Protein AF-A0A7H0F4K5-F1 (afdb_monomer_lite)

Radius of gyration: 26.67 Å; chains: 1; bounding box: 50×91×54 Å

Foldseek 3Di:
DPPLVVVLVVLLVLLLVVCVVVVVVQVVQCVVAWDQFPQRAIDHDLVVSVVRSCVVDVVVVVVVVVVCVVPVDSVVVCVSSVNRDHSVVVVVVVVVVVVVPDPPPDDDDDDDDDDDPDDPPPPPPDDPDDPDPPPPPDPPPPDPPPPDDDDDDDDDDDDDDDPPPPVVVVVVDDDD

Organism: NCBI:txid2666332

Secondary structure (DSSP, 8-state):
-HHHHHHHHHHHHHHHHHHHHTHHHHHHHHHHSEEE-TTSSEEE-HHHHHHHHHHH-HHHHHHHHHHHHH---HHHHHHHTT--S-HHHHHHHHHHHHHTT--------------------------------S-------SSSSTTS---------PPPP----TTTGGGS----

InterPro domains:
  IPR020346 Uncharacterised protein family 15.3kDa [PF17265] (1-97)

Sequence (176 aa):
MAFFDSFTDAIKQKWLHFFEVNREWIVVQMAAQSMSTPDGGKRPSSYLILGVVNALEPKLAQLMFPFAKLNPDPDILIEVLGLNFDPDLAIAGQARNLDDGKVYSDAPNISGENPSLVNRSLGLNLPDDDFDDFNQSHETGELVSDVWGGDSSGNGEELPPRVFDGSEMARLFPEN

pLDDT: mean 71.05, std 22.88, range [34.44, 97.25]

Structure (mmCIF, N/CA/C/O backbone):
data_AF-A0A7H0F4K5-F1
#
_entry.id   AF-A0A7H0F4K5-F1
#
loop_
_atom_site.group_PDB
_atom_site.id
_atom_site.type_symbol
_atom_site.label_atom_id
_atom_site.label_alt_id
_atom_site.label_comp_id
_atom_site.label_asym_id
_atom_site.label_entity_id
_atom_site.label_seq_id
_atom_site.pdbx_PDB_ins_code
_atom_site.Cartn_x
_atom_site.Cartn_y
_atom_site.Cartn_z
_atom_site.occupancy
_atom_site.B_iso_or_equiv
_atom_site.auth_seq_id
_atom_site.auth_comp_id
_atom_site.auth_asym_id
_atom_site.auth_atom_id
_atom_site.pdbx_PDB_model_num
ATOM 1 N N . MET A 1 1 ? -8.023 6.197 19.300 1.00 59.28 1 MET A N 1
ATOM 2 C CA . MET A 1 1 ? -8.914 7.258 18.787 1.00 59.28 1 MET A CA 1
ATOM 3 C C . MET A 1 1 ? -9.748 6.578 17.715 1.00 59.28 1 MET A C 1
ATOM 5 O O . MET A 1 1 ? -9.324 6.527 16.574 1.00 59.28 1 MET A O 1
ATOM 9 N N . ALA A 1 2 ? -10.890 5.987 18.077 1.00 77.25 2 ALA A N 1
ATOM 10 C CA . ALA A 1 2 ? -11.453 4.845 17.339 1.00 77.25 2 ALA A CA 1
ATOM 11 C C . ALA A 1 2 ? -11.801 5.082 15.852 1.00 77.25 2 ALA A C 1
ATOM 13 O O . ALA A 1 2 ? -11.866 4.128 15.082 1.00 77.25 2 ALA A O 1
ATOM 14 N N . PHE A 1 3 ? -12.026 6.331 15.429 1.00 85.94 3 PHE A N 1
ATOM 15 C CA . PHE A 1 3 ? -12.359 6.631 14.035 1.00 85.94 3 PHE A CA 1
ATOM 16 C C . PHE A 1 3 ? -11.180 6.413 13.081 1.00 85.94 3 PHE A C 1
ATOM 18 O O . PHE A 1 3 ? -11.348 5.747 12.069 1.00 85.94 3 PHE A O 1
ATOM 25 N N . PHE A 1 4 ? -9.998 6.956 13.395 1.00 86.69 4 PHE A N 1
ATOM 26 C CA . PHE A 1 4 ? -8.844 6.822 12.503 1.00 86.69 4 PHE A CA 1
ATOM 27 C C . PHE A 1 4 ? -8.364 5.371 12.453 1.00 86.69 4 PHE A C 1
ATOM 29 O O . PHE A 1 4 ? -8.145 4.855 11.368 1.00 86.69 4 PHE A O 1
ATOM 36 N N . ASP A 1 5 ? -8.329 4.707 13.612 1.00 88.69 5 ASP A N 1
ATOM 37 C CA . ASP A 1 5 ? -7.937 3.300 13.740 1.00 88.69 5 ASP A CA 1
ATOM 38 C C . ASP A 1 5 ? -8.857 2.383 12.898 1.00 88.69 5 ASP A C 1
ATOM 40 O O . ASP A 1 5 ? -8.392 1.591 12.087 1.00 88.69 5 ASP A O 1
ATOM 44 N N . SER A 1 6 ? -10.184 2.550 12.999 1.00 90.81 6 SER A N 1
ATOM 45 C CA . SER A 1 6 ? -11.130 1.772 12.177 1.00 90.81 6 SER A CA 1
ATOM 46 C C . SER A 1 6 ? -11.081 2.125 10.686 1.00 90.81 6 SER A C 1
ATOM 48 O O . SER A 1 6 ? -11.357 1.277 9.835 1.00 90.81 6 SER A O 1
ATOM 50 N N . PHE A 1 7 ? -10.735 3.369 10.354 1.00 91.88 7 PHE A N 1
ATOM 51 C CA . PHE A 1 7 ? -10.596 3.826 8.977 1.00 91.88 7 PHE A CA 1
ATOM 52 C C . PHE A 1 7 ? -9.350 3.244 8.300 1.00 91.88 7 PHE A C 1
ATOM 54 O O . PHE A 1 7 ? -9.452 2.725 7.186 1.00 91.88 7 PHE A O 1
ATOM 61 N N . THR A 1 8 ? -8.193 3.283 8.963 1.00 92.38 8 THR A N 1
ATOM 62 C CA . THR A 1 8 ? -6.956 2.679 8.449 1.00 92.38 8 THR A CA 1
ATOM 63 C C . THR A 1 8 ? -7.079 1.162 8.363 1.00 92.38 8 THR A C 1
ATOM 65 O O . THR A 1 8 ? -6.672 0.587 7.353 1.00 92.38 8 THR A O 1
ATOM 68 N N . ASP A 1 9 ? -7.741 0.517 9.328 1.00 93.69 9 ASP A N 1
ATOM 69 C CA . ASP A 1 9 ? -8.063 -0.911 9.251 1.00 93.69 9 ASP A CA 1
ATOM 70 C C . ASP A 1 9 ? -8.933 -1.236 8.028 1.00 93.69 9 ASP A C 1
ATOM 72 O O . ASP A 1 9 ? -8.641 -2.178 7.287 1.00 93.69 9 ASP A O 1
ATOM 76 N N . ALA A 1 10 ? -9.971 -0.439 7.755 1.00 94.31 10 ALA A N 1
ATOM 77 C CA . ALA A 1 10 ? -10.817 -0.633 6.579 1.00 94.31 10 ALA A CA 1
ATOM 78 C C . ALA A 1 10 ? -10.034 -0.469 5.264 1.00 94.31 10 ALA A C 1
ATOM 80 O O . ALA A 1 10 ? -10.204 -1.274 4.344 1.00 94.31 10 ALA A O 1
ATOM 81 N N . ILE A 1 11 ? -9.151 0.532 5.174 1.00 95.06 11 ILE A N 1
ATOM 82 C CA . ILE A 1 11 ? -8.270 0.722 4.012 1.00 95.06 11 ILE A CA 1
ATOM 83 C C . ILE A 1 11 ? -7.332 -0.472 3.851 1.00 95.06 11 ILE A C 1
ATOM 85 O O . ILE A 1 11 ? -7.198 -0.993 2.745 1.00 95.06 11 ILE A O 1
ATOM 89 N N . LYS A 1 12 ? -6.718 -0.936 4.942 1.00 95.00 12 LYS A N 1
ATOM 90 C CA . LYS A 1 12 ? -5.829 -2.099 4.939 1.00 95.00 12 LYS A CA 1
ATOM 91 C C . LYS A 1 12 ? -6.533 -3.335 4.392 1.00 95.00 12 LYS A C 1
ATOM 93 O O . LYS A 1 12 ? -5.988 -3.992 3.511 1.00 95.00 12 LYS A O 1
ATOM 98 N N . GLN A 1 13 ? -7.750 -3.624 4.849 1.00 94.94 13 GLN A N 1
ATOM 99 C CA . GLN A 1 13 ? -8.522 -4.762 4.338 1.00 94.94 13 GLN A CA 1
ATOM 100 C C . GLN A 1 13 ? -8.843 -4.623 2.845 1.00 94.94 13 GLN A C 1
ATOM 102 O O . GLN A 1 13 ? -8.683 -5.580 2.089 1.00 94.94 13 GLN A O 1
ATOM 107 N N . LYS A 1 14 ? -9.243 -3.429 2.392 1.00 96.12 14 LYS A N 1
ATOM 108 C CA . LYS A 1 14 ? -9.503 -3.165 0.968 1.00 96.12 14 LYS A CA 1
ATOM 109 C C . LYS A 1 14 ? -8.252 -3.331 0.108 1.00 96.12 14 LYS A C 1
ATOM 111 O O . LYS A 1 14 ? -8.332 -3.927 -0.962 1.00 96.12 14 LYS A O 1
ATOM 116 N N . TRP A 1 15 ? -7.112 -2.825 0.576 1.00 96.31 15 TRP A N 1
ATOM 117 C CA . TRP A 1 15 ? -5.824 -2.983 -0.094 1.00 96.31 15 TRP A CA 1
ATOM 118 C C . TRP A 1 15 ? -5.427 -4.456 -0.214 1.00 96.31 15 TRP A C 1
ATOM 120 O O . TRP A 1 15 ? -5.085 -4.897 -1.307 1.00 96.31 15 TRP A O 1
ATOM 130 N N . LEU A 1 16 ? -5.531 -5.226 0.873 1.00 95.94 16 LEU A N 1
ATOM 131 C CA . LEU A 1 16 ? -5.221 -6.659 0.873 1.00 95.94 16 LEU A CA 1
ATOM 132 C C . LEU A 1 16 ? -6.105 -7.433 -0.104 1.00 95.94 16 LEU A C 1
ATOM 134 O O . LEU A 1 16 ? -5.595 -8.213 -0.901 1.00 95.94 16 LEU A O 1
ATOM 138 N N . HIS A 1 17 ? -7.411 -7.164 -0.093 1.00 95.88 17 HIS A N 1
ATOM 139 C CA . HIS A 1 17 ? -8.339 -7.796 -1.024 1.00 95.88 17 HIS A CA 1
ATOM 140 C C . HIS A 1 17 ? -8.022 -7.441 -2.483 1.00 95.88 17 HIS A C 1
ATOM 142 O O . HIS A 1 17 ? -7.992 -8.315 -3.347 1.00 95.88 17 HIS A O 1
ATOM 148 N N . PHE A 1 18 ? -7.746 -6.164 -2.767 1.00 96.81 18 PHE A N 1
ATOM 149 C CA . PHE A 1 18 ? -7.336 -5.744 -4.104 1.00 96.81 18 PHE A CA 1
ATOM 150 C C . PHE A 1 18 ? -6.054 -6.455 -4.534 1.00 96.81 18 PHE A C 1
ATOM 152 O O . PHE A 1 18 ? -6.007 -6.973 -5.647 1.00 96.81 18 PHE A O 1
ATOM 159 N N . PHE A 1 19 ? -5.047 -6.502 -3.659 1.00 96.25 19 PHE A N 1
ATOM 160 C CA . PHE A 1 19 ? -3.774 -7.157 -3.932 1.00 96.25 19 PHE A CA 1
ATOM 161 C C . PHE A 1 19 ? -3.956 -8.649 -4.214 1.00 96.25 19 PHE A C 1
ATOM 163 O O . PHE A 1 19 ? -3.385 -9.145 -5.175 1.00 96.25 19 PHE A O 1
ATOM 170 N N . GLU A 1 20 ? -4.783 -9.350 -3.437 1.00 95.81 20 GLU A N 1
ATOM 171 C CA . GLU A 1 20 ? -5.083 -10.770 -3.641 1.00 95.81 20 GLU A CA 1
ATOM 172 C C . GLU A 1 20 ? -5.688 -11.031 -5.029 1.00 95.81 20 GLU A C 1
ATOM 174 O O . GLU A 1 20 ? -5.213 -11.896 -5.764 1.00 95.81 20 GLU A O 1
ATOM 179 N N . VAL A 1 21 ? -6.689 -10.238 -5.426 1.00 97.25 21 VAL A N 1
ATOM 180 C CA . VAL A 1 21 ? -7.363 -10.372 -6.732 1.00 97.25 21 VAL A CA 1
ATOM 181 C C . VAL A 1 21 ? -6.432 -10.024 -7.899 1.00 97.25 21 VAL A C 1
ATOM 183 O O . VAL A 1 21 ? -6.554 -10.582 -8.987 1.00 97.25 21 VAL A O 1
ATOM 186 N N . ASN A 1 22 ? -5.493 -9.106 -7.680 1.00 96.81 22 ASN A N 1
ATOM 187 C CA . ASN A 1 22 ? -4.627 -8.523 -8.706 1.00 96.81 22 ASN A CA 1
ATOM 188 C C . ASN A 1 22 ? -3.170 -8.992 -8.609 1.00 96.81 22 ASN A C 1
ATOM 190 O O . ASN A 1 22 ? -2.275 -8.403 -9.221 1.00 96.81 22 ASN A O 1
ATOM 194 N N . ARG A 1 23 ? -2.926 -10.052 -7.836 1.00 94.88 23 ARG A N 1
ATOM 195 C CA . ARG A 1 23 ? -1.587 -10.450 -7.403 1.00 94.88 23 ARG A CA 1
ATOM 196 C C . ARG A 1 23 ? -0.627 -10.664 -8.566 1.00 94.88 23 ARG A C 1
ATOM 198 O O . ARG A 1 23 ? 0.512 -10.212 -8.508 1.00 94.88 23 ARG A O 1
ATOM 205 N N . GLU A 1 24 ? -1.097 -11.318 -9.624 1.00 94.50 24 GLU A N 1
ATOM 206 C CA . GLU A 1 24 ? -0.282 -11.719 -10.775 1.00 94.50 24 GLU A CA 1
ATOM 207 C C . GLU A 1 24 ? 0.468 -10.540 -11.410 1.00 94.50 24 GLU A C 1
ATOM 209 O O . GLU A 1 24 ? 1.684 -10.604 -11.588 1.00 94.50 24 GLU A O 1
ATOM 214 N N . TRP A 1 25 ? -0.216 -9.428 -11.698 1.00 95.19 25 TRP A N 1
ATOM 215 C CA . TRP A 1 25 ? 0.437 -8.280 -12.336 1.00 95.19 25 TRP A CA 1
ATOM 216 C C . TRP A 1 25 ? 1.189 -7.401 -11.333 1.00 95.19 25 TRP A C 1
ATOM 218 O O . TRP A 1 25 ? 2.236 -6.847 -11.673 1.00 95.19 25 TRP A O 1
ATOM 228 N N . ILE A 1 26 ? 0.714 -7.304 -10.085 1.00 95.31 26 ILE A N 1
ATOM 229 C CA . ILE A 1 26 ? 1.405 -6.520 -9.053 1.00 95.31 26 ILE A CA 1
ATOM 230 C C . ILE A 1 26 ? 2.765 -7.149 -8.740 1.00 95.31 26 ILE A C 1
ATOM 232 O O . ILE A 1 26 ? 3.754 -6.431 -8.612 1.00 95.31 26 ILE A O 1
ATOM 236 N N . VAL A 1 27 ? 2.857 -8.480 -8.682 1.00 93.69 27 VAL A N 1
ATOM 237 C CA . VAL A 1 27 ? 4.130 -9.191 -8.481 1.00 93.69 27 VAL A CA 1
ATOM 238 C C . VAL A 1 27 ? 5.109 -8.915 -9.625 1.00 93.69 27 VAL A C 1
ATOM 240 O O . VAL A 1 27 ? 6.295 -8.689 -9.375 1.00 93.69 27 VAL A O 1
ATOM 243 N N . VAL A 1 28 ? 4.630 -8.868 -10.872 1.00 94.00 28 VAL A N 1
ATOM 244 C CA . VAL A 1 28 ? 5.461 -8.493 -12.030 1.00 94.00 28 VAL A CA 1
ATOM 245 C C . VAL A 1 28 ? 5.979 -7.062 -11.885 1.00 94.00 28 VAL A C 1
ATOM 247 O O . VAL A 1 28 ? 7.171 -6.816 -12.076 1.00 94.00 28 VAL A O 1
ATOM 250 N N . GLN A 1 29 ? 5.129 -6.121 -11.473 1.00 92.06 29 GLN A N 1
ATOM 251 C CA . GLN A 1 29 ? 5.558 -4.748 -11.207 1.00 92.06 29 GLN A CA 1
ATOM 252 C C . GLN A 1 29 ? 6.561 -4.670 -10.046 1.00 92.06 29 GLN A C 1
ATOM 254 O O . GLN A 1 29 ? 7.549 -3.941 -10.135 1.00 92.06 29 GLN A O 1
ATOM 259 N N . MET A 1 30 ? 6.359 -5.449 -8.981 1.00 91.81 30 MET A N 1
ATOM 260 C CA . MET A 1 30 ? 7.274 -5.527 -7.838 1.00 91.81 30 MET A CA 1
ATOM 261 C C . MET A 1 30 ? 8.649 -6.074 -8.226 1.00 91.81 30 MET A C 1
ATOM 263 O O . MET A 1 30 ? 9.646 -5.674 -7.630 1.00 91.81 30 MET A O 1
ATOM 267 N N . ALA A 1 31 ? 8.734 -6.949 -9.231 1.00 90.69 31 ALA A N 1
ATOM 268 C CA . ALA A 1 31 ? 10.020 -7.412 -9.746 1.00 90.69 31 ALA A CA 1
ATOM 269 C C . ALA A 1 31 ? 10.852 -6.265 -10.350 1.00 90.69 31 ALA A C 1
ATOM 271 O O . ALA A 1 31 ? 12.080 -6.299 -10.269 1.00 90.69 31 ALA A O 1
ATOM 272 N N . ALA A 1 32 ? 10.198 -5.242 -10.909 1.00 89.25 32 ALA A N 1
ATOM 273 C CA . ALA A 1 32 ? 10.856 -4.033 -11.399 1.00 89.25 32 ALA A CA 1
ATOM 274 C C . ALA A 1 32 ? 11.084 -2.999 -10.283 1.00 89.25 32 ALA A C 1
ATOM 276 O O . ALA A 1 32 ? 12.160 -2.411 -10.189 1.00 89.25 32 ALA A O 1
ATOM 277 N N . GLN A 1 33 ? 10.071 -2.762 -9.446 1.00 87.88 33 GLN A N 1
ATOM 278 C CA . GLN A 1 33 ? 10.078 -1.736 -8.405 1.00 87.88 33 GLN A CA 1
ATOM 279 C C . GLN A 1 33 ? 9.409 -2.255 -7.128 1.00 87.88 33 GLN A C 1
ATOM 281 O O . GLN A 1 33 ? 8.191 -2.175 -6.957 1.00 87.88 33 GLN A O 1
ATOM 286 N N . SER A 1 34 ? 10.228 -2.751 -6.202 1.00 91.38 34 SER A N 1
ATOM 287 C CA . SER A 1 34 ? 9.802 -3.118 -4.848 1.00 91.38 34 SER A CA 1
ATOM 288 C C . SER A 1 34 ? 10.516 -2.280 -3.800 1.00 91.38 34 SER A C 1
ATOM 290 O O . SER A 1 34 ? 11.702 -1.985 -3.956 1.00 91.38 34 SER A O 1
ATOM 292 N N . MET A 1 35 ? 9.831 -1.990 -2.699 1.00 91.00 35 MET A N 1
ATOM 293 C CA . MET A 1 35 ? 10.417 -1.346 -1.524 1.00 91.00 35 MET A CA 1
ATOM 294 C C . MET A 1 35 ? 10.462 -2.331 -0.357 1.00 91.00 35 MET A C 1
ATOM 296 O O . MET A 1 35 ? 9.543 -3.133 -0.173 1.00 91.00 35 MET A O 1
ATOM 300 N N . SER A 1 36 ? 11.546 -2.288 0.416 1.00 91.81 36 SER A N 1
ATOM 301 C CA . SER A 1 36 ? 11.689 -3.108 1.620 1.00 91.81 36 SER A CA 1
ATOM 302 C C . SER A 1 36 ? 10.768 -2.597 2.721 1.00 91.81 36 SER A C 1
ATOM 304 O O . SER A 1 36 ? 10.655 -1.390 2.929 1.00 91.81 36 SER A O 1
ATOM 306 N N . THR A 1 37 ? 10.138 -3.522 3.435 1.00 91.81 37 THR A N 1
ATOM 307 C CA . THR A 1 37 ? 9.250 -3.212 4.563 1.00 91.81 37 THR A CA 1
ATOM 308 C C . THR A 1 37 ? 9.948 -3.480 5.900 1.00 91.81 37 THR A C 1
ATOM 310 O O . THR A 1 37 ? 10.862 -4.310 5.953 1.00 91.81 37 THR A O 1
ATOM 313 N N . PRO A 1 38 ? 9.524 -2.821 6.995 1.00 89.31 38 PRO A N 1
ATOM 314 C CA . PRO A 1 38 ? 10.011 -3.106 8.347 1.00 89.31 38 PRO A CA 1
ATOM 315 C C . PRO A 1 38 ? 9.804 -4.564 8.776 1.00 89.31 38 PRO A C 1
ATOM 317 O O . PRO A 1 38 ? 10.599 -5.092 9.549 1.00 89.31 38 PRO A O 1
ATOM 320 N N . ASP A 1 39 ? 8.789 -5.229 8.222 1.00 85.88 39 ASP A N 1
ATOM 321 C CA . ASP A 1 39 ? 8.448 -6.628 8.506 1.00 85.88 39 ASP A CA 1
ATOM 322 C C . ASP A 1 39 ? 9.408 -7.637 7.839 1.00 85.88 39 ASP A C 1
ATOM 324 O O . ASP A 1 39 ? 9.209 -8.848 7.920 1.00 85.88 39 ASP A O 1
ATOM 328 N N . GLY A 1 40 ? 10.452 -7.155 7.155 1.00 86.38 40 GLY A N 1
ATOM 329 C CA . GLY A 1 40 ? 11.426 -7.983 6.438 1.00 86.38 40 GLY A CA 1
ATOM 330 C C . GLY A 1 40 ? 10.936 -8.496 5.081 1.00 86.38 40 GLY A C 1
ATOM 331 O O . GLY A 1 40 ? 11.666 -9.221 4.404 1.00 86.38 40 GLY A O 1
ATOM 332 N N . GLY A 1 41 ? 9.726 -8.112 4.672 1.00 91.38 41 GLY A N 1
ATOM 333 C CA . GLY A 1 41 ? 9.148 -8.438 3.374 1.00 91.38 41 GLY A CA 1
ATOM 334 C C . GLY A 1 41 ? 9.273 -7.305 2.354 1.00 91.38 41 GLY A C 1
ATOM 335 O O . GLY A 1 41 ? 9.992 -6.317 2.562 1.00 91.38 41 GLY A O 1
ATOM 336 N N . LYS A 1 42 ? 8.549 -7.426 1.245 1.00 93.69 42 LYS A N 1
ATOM 337 C CA . LYS A 1 42 ? 8.537 -6.453 0.149 1.00 93.69 42 LYS A CA 1
ATOM 338 C C . LYS A 1 42 ? 7.135 -5.926 -0.095 1.00 93.69 42 LYS A C 1
ATOM 340 O O . LYS A 1 42 ? 6.157 -6.657 -0.021 1.00 93.69 42 LYS A O 1
ATOM 345 N N . ARG A 1 43 ? 7.056 -4.658 -0.482 1.00 94.44 43 ARG A N 1
ATOM 346 C CA . ARG A 1 43 ? 5.817 -4.026 -0.938 1.00 94.44 43 ARG A CA 1
ATOM 347 C C . ARG A 1 43 ? 5.990 -3.398 -2.324 1.00 94.44 43 ARG A C 1
ATOM 349 O O . ARG A 1 43 ? 7.127 -3.097 -2.713 1.00 94.44 43 ARG A O 1
ATOM 356 N N . PRO A 1 44 ? 4.892 -3.174 -3.063 1.00 95.25 44 PRO A N 1
ATOM 357 C CA . PRO A 1 44 ? 4.899 -2.307 -4.238 1.00 95.25 44 PRO A CA 1
ATOM 358 C C . PRO A 1 44 ? 5.311 -0.869 -3.897 1.00 95.25 44 PRO A C 1
ATOM 360 O O . PRO A 1 44 ? 5.377 -0.488 -2.727 1.00 95.25 44 PRO A O 1
ATOM 363 N N . SER A 1 45 ? 5.570 -0.054 -4.922 1.00 94.88 45 SER A N 1
ATOM 364 C CA . SER A 1 45 ? 5.911 1.357 -4.725 1.00 94.88 45 SER A CA 1
ATOM 365 C C . SER A 1 45 ? 4.809 2.111 -3.974 1.00 94.88 45 SER A C 1
ATOM 367 O O . SER A 1 45 ? 3.613 1.865 -4.158 1.00 94.88 45 SER A O 1
ATOM 369 N N . SER A 1 46 ? 5.208 3.076 -3.148 1.00 94.56 46 SER A N 1
ATOM 370 C CA . SER A 1 46 ? 4.272 3.854 -2.329 1.00 94.56 46 SER A CA 1
ATOM 371 C C . SER A 1 46 ? 3.239 4.604 -3.169 1.00 94.56 46 SER A C 1
ATOM 373 O O . SER A 1 46 ? 2.068 4.654 -2.802 1.00 94.56 46 SER A O 1
ATOM 375 N N . TYR A 1 47 ? 3.626 5.094 -4.350 1.00 94.38 47 TYR A N 1
ATOM 376 C CA . TYR A 1 47 ? 2.704 5.721 -5.299 1.00 94.38 47 TYR A CA 1
ATOM 377 C C . TYR A 1 47 ? 1.628 4.766 -5.819 1.00 94.38 47 TYR A C 1
ATOM 379 O O . TYR A 1 47 ? 0.471 5.172 -5.924 1.00 94.38 47 TYR A O 1
ATOM 387 N N . LEU A 1 48 ? 1.978 3.507 -6.113 1.00 94.88 48 LEU A N 1
ATOM 388 C CA . LEU A 1 48 ? 0.995 2.514 -6.544 1.00 94.88 48 LEU A CA 1
ATOM 389 C C . LEU A 1 48 ? -0.029 2.270 -5.437 1.00 94.88 48 LEU A C 1
ATOM 391 O O . LEU A 1 48 ? -1.231 2.335 -5.689 1.00 94.88 48 LEU A O 1
ATOM 395 N N . ILE A 1 49 ? 0.454 2.025 -4.214 1.00 95.31 49 ILE A N 1
ATOM 396 C CA . ILE A 1 49 ? -0.417 1.757 -3.069 1.00 95.31 49 ILE A CA 1
ATOM 397 C C . ILE A 1 49 ? -1.346 2.953 -2.853 1.00 95.31 49 ILE A C 1
ATOM 399 O O . ILE A 1 49 ? -2.558 2.762 -2.837 1.00 95.31 49 ILE A O 1
ATOM 403 N N . LEU A 1 50 ? -0.807 4.178 -2.774 1.00 94.75 50 LEU A N 1
ATOM 404 C CA . LEU A 1 50 ? -1.594 5.405 -2.598 1.00 94.75 50 LEU A CA 1
ATOM 405 C C . LEU A 1 50 ? -2.633 5.597 -3.703 1.00 94.75 50 LEU A C 1
ATOM 407 O O . LEU A 1 50 ? -3.784 5.898 -3.397 1.00 94.75 50 LEU A O 1
ATOM 411 N N . GLY A 1 51 ? -2.259 5.405 -4.969 1.00 93.62 51 GLY A N 1
ATOM 412 C CA . GLY A 1 51 ? -3.184 5.522 -6.097 1.00 93.62 51 GLY A CA 1
ATOM 413 C C . GLY A 1 51 ? -4.355 4.547 -5.981 1.00 93.62 51 GLY A C 1
ATOM 414 O O . GLY A 1 51 ? -5.514 4.947 -6.095 1.00 93.62 51 GLY A O 1
ATOM 415 N N . VAL A 1 52 ? -4.061 3.284 -5.666 1.00 95.50 52 VAL A N 1
ATOM 416 C CA . VAL A 1 52 ? -5.080 2.245 -5.489 1.00 95.50 52 VAL A CA 1
ATOM 417 C C . VAL A 1 52 ? -5.963 2.537 -4.278 1.00 95.50 52 VAL A C 1
ATOM 419 O O . VAL A 1 52 ? -7.185 2.551 -4.409 1.00 95.50 52 VAL A O 1
ATOM 422 N N . VAL A 1 53 ? -5.393 2.803 -3.099 1.00 95.31 53 VAL A N 1
ATOM 423 C CA . VAL A 1 53 ? -6.210 3.021 -1.893 1.00 95.31 53 VAL A CA 1
ATOM 424 C C . VAL A 1 53 ? -7.064 4.282 -1.987 1.00 95.31 53 VAL A C 1
ATOM 426 O O . VAL A 1 53 ? -8.170 4.305 -1.453 1.00 95.31 53 VAL A O 1
ATOM 429 N N . ASN A 1 54 ? -6.602 5.295 -2.721 1.00 93.38 54 ASN A N 1
ATOM 430 C CA . ASN A 1 54 ? -7.375 6.499 -3.000 1.00 93.38 54 ASN A CA 1
ATOM 431 C C . ASN A 1 54 ? -8.583 6.205 -3.915 1.00 93.38 54 ASN A C 1
ATOM 433 O O . ASN A 1 54 ? -9.662 6.758 -3.711 1.00 93.38 54 ASN A O 1
ATOM 437 N N . ALA A 1 55 ? -8.444 5.273 -4.866 1.00 93.44 55 ALA A N 1
ATOM 438 C CA . ALA A 1 55 ? -9.560 4.792 -5.685 1.00 93.44 55 ALA A CA 1
ATOM 439 C C . ALA A 1 55 ? -10.536 3.889 -4.900 1.00 93.44 55 ALA A C 1
ATOM 441 O O . ALA A 1 55 ? -11.746 3.947 -5.116 1.00 93.44 55 ALA A O 1
ATOM 442 N N . LEU A 1 56 ? -10.028 3.069 -3.972 1.00 94.62 56 LEU A N 1
ATOM 443 C CA . LEU A 1 56 ? -10.837 2.156 -3.148 1.00 94.62 56 LEU A CA 1
ATOM 444 C C . LEU A 1 56 ? -11.601 2.864 -2.015 1.00 94.62 56 LEU A C 1
ATOM 446 O O . LEU A 1 56 ? -12.638 2.368 -1.551 1.00 94.62 56 LEU A O 1
ATOM 450 N N . GLU A 1 57 ? -11.082 3.988 -1.522 1.00 93.44 57 GLU A N 1
ATOM 451 C CA . GLU A 1 57 ? -11.679 4.769 -0.441 1.00 93.44 57 GLU A CA 1
ATOM 452 C C . GLU A 1 57 ? -11.637 6.272 -0.767 1.00 93.44 57 GLU A C 1
ATOM 454 O O . GLU A 1 57 ? -10.696 6.966 -0.387 1.00 93.44 57 GLU A O 1
ATOM 459 N N . PRO A 1 58 ? -12.682 6.837 -1.396 1.00 89.19 58 PRO A N 1
ATOM 460 C CA . PRO A 1 58 ? -12.694 8.250 -1.790 1.00 89.19 58 PRO A CA 1
ATOM 461 C C . PRO A 1 58 ? -12.644 9.219 -0.597 1.00 89.19 58 PRO A C 1
ATOM 463 O O . PRO A 1 58 ? -12.278 10.383 -0.754 1.00 89.19 58 PRO A O 1
ATOM 466 N N . LYS A 1 59 ? -12.982 8.766 0.620 1.00 88.88 59 LYS A N 1
ATOM 467 C CA . LYS A 1 59 ? -12.797 9.572 1.838 1.00 88.88 59 LYS A CA 1
ATOM 468 C C . LYS A 1 59 ? -11.319 9.770 2.175 1.00 88.88 59 LYS A C 1
ATOM 470 O O . LYS A 1 59 ? -10.975 10.790 2.767 1.00 88.88 59 LYS A O 1
ATOM 475 N N . LEU A 1 60 ? -10.446 8.844 1.768 1.00 90.25 60 LEU A N 1
ATOM 476 C CA . LEU A 1 60 ? -9.002 8.997 1.914 1.00 90.25 60 LEU A CA 1
ATOM 477 C C . LEU A 1 60 ? -8.504 10.189 1.095 1.00 90.25 60 LEU A C 1
ATOM 479 O O . LEU A 1 60 ? -7.715 10.962 1.622 1.00 90.25 60 LEU A O 1
ATOM 483 N N . ALA A 1 61 ? -9.031 10.422 -0.114 1.00 87.31 61 ALA A N 1
ATOM 484 C CA . ALA A 1 61 ? -8.684 11.576 -0.955 1.00 87.31 61 ALA A CA 1
ATOM 485 C C . ALA A 1 61 ? -8.780 12.914 -0.202 1.00 87.31 61 ALA A C 1
ATOM 487 O O . ALA A 1 61 ? -7.918 13.785 -0.325 1.00 87.31 61 ALA A O 1
ATOM 488 N N . GLN A 1 62 ? -9.823 13.056 0.621 1.00 88.56 62 GLN A N 1
ATOM 489 C CA . GLN A 1 62 ? -10.074 14.261 1.414 1.00 88.56 62 GLN A CA 1
ATOM 490 C C . GLN A 1 62 ? -9.036 14.446 2.528 1.00 88.56 62 GLN A C 1
ATOM 492 O O . GLN A 1 62 ? -8.733 15.577 2.901 1.00 88.56 62 GLN A O 1
ATOM 497 N N . LEU A 1 63 ? -8.472 13.347 3.037 1.00 87.75 63 LEU A N 1
ATOM 498 C CA . LEU A 1 63 ? -7.405 13.340 4.040 1.00 87.75 63 LEU A CA 1
ATOM 499 C C . LEU A 1 63 ? -6.007 13.416 3.413 1.00 87.75 63 LEU A C 1
ATOM 501 O O . LEU A 1 63 ? -5.084 13.938 4.035 1.00 87.75 63 LEU A O 1
ATOM 505 N N . MET A 1 64 ? -5.845 12.975 2.165 1.00 87.75 64 MET A N 1
ATOM 506 C CA . MET A 1 64 ? -4.567 13.048 1.458 1.00 87.75 64 MET A CA 1
ATOM 507 C C . MET A 1 64 ? -4.120 14.490 1.233 1.00 87.75 64 MET A C 1
ATOM 509 O O . MET A 1 64 ? -2.939 14.777 1.383 1.00 87.75 64 MET A O 1
ATOM 513 N N . PHE A 1 65 ? -5.035 15.415 0.932 1.00 86.31 65 PHE A N 1
ATOM 514 C CA . PHE A 1 65 ? -4.682 16.827 0.748 1.00 86.31 65 PHE A CA 1
ATOM 515 C C . PHE A 1 65 ? -4.023 17.466 1.990 1.00 86.31 65 PHE A C 1
ATOM 517 O O . PHE A 1 65 ? -2.928 18.022 1.862 1.00 86.31 65 PHE A O 1
ATOM 524 N N . PRO A 1 66 ? -4.617 17.399 3.199 1.00 86.31 66 PRO A N 1
ATOM 525 C CA . PRO A 1 66 ? -3.966 17.923 4.395 1.00 86.31 66 PRO A CA 1
ATOM 526 C C . PRO A 1 66 ? -2.708 17.134 4.784 1.00 86.31 66 PRO A C 1
ATOM 528 O O . PRO A 1 66 ? -1.745 17.754 5.234 1.00 86.31 66 PRO A O 1
ATOM 531 N N . PHE A 1 67 ? -2.665 15.811 4.581 1.00 86.81 67 PHE A N 1
ATOM 532 C CA . PHE A 1 67 ? -1.462 15.030 4.882 1.00 86.81 67 PHE A CA 1
ATOM 533 C C . PHE A 1 67 ? -0.294 15.357 3.949 1.00 86.81 67 PHE A C 1
ATOM 535 O O . PHE A 1 67 ? 0.807 15.575 4.440 1.00 86.81 67 PHE A O 1
ATOM 542 N N . ALA A 1 68 ? -0.533 15.512 2.645 1.00 86.31 68 ALA A N 1
ATOM 543 C CA . ALA A 1 68 ? 0.497 15.909 1.685 1.00 86.31 68 ALA A CA 1
ATOM 544 C C . ALA A 1 68 ? 1.036 17.323 1.955 1.00 86.31 68 ALA A C 1
ATOM 546 O O . ALA A 1 68 ? 2.217 17.588 1.745 1.00 86.31 68 ALA A O 1
ATOM 547 N N . LYS A 1 69 ? 0.193 18.233 2.469 1.00 89.12 69 LYS A N 1
ATOM 548 C CA . LYS A 1 69 ? 0.637 19.563 2.917 1.00 89.12 69 LYS A CA 1
ATOM 549 C C . LYS A 1 69 ? 1.553 19.516 4.139 1.00 89.12 69 LYS A C 1
ATOM 551 O O . LYS A 1 69 ? 2.392 20.400 4.285 1.00 89.12 69 LYS A O 1
ATOM 556 N N . LEU A 1 70 ? 1.370 18.536 5.023 1.00 89.75 70 LEU A N 1
ATOM 557 C CA . LEU A 1 70 ? 2.238 18.332 6.184 1.00 89.75 70 LEU A CA 1
ATOM 558 C C . LEU A 1 70 ? 3.532 17.629 5.781 1.00 89.75 70 LEU A C 1
ATOM 560 O O . LEU A 1 70 ? 4.612 18.046 6.193 1.00 89.75 70 LEU A O 1
ATOM 564 N N . ASN A 1 71 ? 3.413 16.569 4.986 1.00 88.88 71 ASN A N 1
ATOM 565 C CA . ASN A 1 71 ? 4.541 15.833 4.456 1.00 88.88 71 ASN A CA 1
ATOM 566 C C . ASN A 1 71 ? 4.186 15.222 3.088 1.00 88.88 71 ASN A C 1
ATOM 568 O O . ASN A 1 71 ? 3.346 14.322 3.027 1.00 88.88 71 ASN A O 1
ATOM 572 N N . PRO A 1 72 ? 4.807 15.692 1.992 1.00 89.25 72 PRO A N 1
ATOM 573 C CA . PRO A 1 72 ? 4.532 15.178 0.655 1.00 89.25 72 PRO A CA 1
ATOM 574 C C . PRO A 1 72 ? 5.228 13.839 0.366 1.00 89.25 72 PRO A C 1
ATOM 576 O O . PRO A 1 72 ? 5.055 13.299 -0.726 1.00 89.25 72 PRO A O 1
ATOM 579 N N . ASP A 1 73 ? 6.022 13.309 1.301 1.00 93.81 73 ASP A N 1
ATOM 580 C CA . ASP A 1 73 ? 6.731 12.046 1.125 1.00 93.81 73 ASP A CA 1
ATOM 581 C C . ASP A 1 73 ? 5.748 10.852 1.118 1.00 93.81 73 ASP A C 1
ATOM 583 O O . ASP A 1 73 ? 5.080 10.586 2.125 1.00 93.81 73 ASP A O 1
ATOM 587 N N . PRO A 1 74 ? 5.650 10.102 0.004 1.00 91.38 74 PRO A N 1
ATOM 588 C CA . PRO A 1 74 ? 4.720 8.987 -0.116 1.00 91.38 74 PRO A CA 1
ATOM 589 C C . PRO A 1 74 ? 5.047 7.829 0.836 1.00 91.38 74 PRO A C 1
ATOM 591 O O . PRO A 1 74 ? 4.125 7.135 1.263 1.00 91.38 74 PRO A O 1
ATOM 594 N N . ASP A 1 75 ? 6.313 7.606 1.197 1.00 92.56 75 ASP A N 1
ATOM 595 C CA . ASP A 1 75 ? 6.694 6.529 2.113 1.00 92.56 75 ASP A CA 1
ATOM 596 C C . ASP A 1 75 ? 6.191 6.810 3.527 1.00 92.56 75 ASP A C 1
ATOM 598 O O . ASP A 1 75 ? 5.634 5.914 4.169 1.00 92.56 75 ASP A O 1
ATOM 602 N N . ILE A 1 76 ? 6.306 8.066 3.966 1.00 92.50 76 ILE A N 1
ATOM 603 C CA . ILE A 1 76 ? 5.792 8.528 5.261 1.00 92.50 76 ILE A CA 1
ATOM 604 C C . ILE A 1 76 ? 4.264 8.460 5.278 1.00 92.50 76 ILE A C 1
ATOM 606 O O . ILE A 1 76 ? 3.673 8.028 6.267 1.00 92.50 76 ILE A O 1
ATOM 610 N N . LEU A 1 77 ? 3.599 8.828 4.180 1.00 93.00 77 LEU A N 1
ATOM 611 C CA . LEU A 1 77 ? 2.141 8.714 4.074 1.00 93.00 77 LEU A CA 1
ATOM 612 C C . LEU A 1 77 ? 1.679 7.258 4.196 1.00 93.00 77 LEU A C 1
ATOM 614 O O . LEU A 1 77 ? 0.725 6.974 4.919 1.00 93.00 77 LEU A O 1
ATOM 618 N N . ILE A 1 78 ? 2.375 6.321 3.552 1.00 94.25 78 ILE A N 1
ATOM 619 C CA . ILE A 1 78 ? 2.077 4.893 3.693 1.00 94.25 78 ILE A CA 1
ATOM 620 C C . ILE A 1 78 ? 2.325 4.397 5.126 1.00 94.25 78 ILE A C 1
ATOM 622 O O . ILE A 1 78 ? 1.559 3.568 5.623 1.00 94.25 78 ILE A O 1
ATOM 626 N N . GLU A 1 79 ? 3.355 4.899 5.809 1.00 92.88 79 GLU A N 1
ATOM 627 C CA . GLU A 1 79 ? 3.614 4.583 7.218 1.00 92.88 79 GLU A CA 1
ATOM 628 C C . GLU A 1 79 ? 2.484 5.078 8.133 1.00 92.88 79 GLU A C 1
ATOM 630 O O . GLU A 1 79 ? 1.950 4.298 8.921 1.00 92.88 79 GLU A O 1
ATOM 635 N N . VAL A 1 80 ? 2.044 6.331 7.970 1.00 91.31 80 VAL A N 1
ATOM 636 C CA . VAL A 1 80 ? 0.935 6.927 8.740 1.00 91.31 80 VAL A CA 1
ATOM 637 C C . VAL A 1 80 ? -0.383 6.187 8.509 1.00 91.31 80 VAL A C 1
ATOM 639 O O . VAL A 1 80 ? -1.176 6.026 9.437 1.00 91.31 80 VAL A O 1
ATOM 642 N N . LEU A 1 81 ? -0.619 5.708 7.287 1.00 91.56 81 LEU A N 1
ATOM 643 C CA . LEU A 1 81 ? -1.797 4.903 6.956 1.00 91.56 81 LEU A CA 1
ATOM 644 C C . LEU A 1 81 ? -1.707 3.456 7.467 1.00 91.56 81 LEU A C 1
ATOM 646 O O . LEU A 1 81 ? -2.676 2.711 7.333 1.00 91.56 81 LEU A O 1
ATOM 650 N N . GLY A 1 82 ? -0.575 3.040 8.045 1.00 92.44 82 GLY A N 1
ATOM 651 C CA . GLY A 1 82 ? -0.373 1.672 8.526 1.00 92.44 82 GLY A CA 1
ATOM 652 C C . GLY A 1 82 ? -0.283 0.643 7.396 1.00 92.44 82 GLY A C 1
ATOM 653 O O . GLY A 1 82 ? -0.606 -0.530 7.590 1.00 92.44 82 GLY A O 1
ATOM 654 N N . LEU A 1 83 ? 0.137 1.082 6.208 1.00 94.69 83 LEU A N 1
ATOM 655 C CA . LEU A 1 83 ? 0.229 0.283 4.983 1.00 94.69 83 LEU A CA 1
ATOM 656 C C . LEU A 1 83 ? 1.678 -0.138 4.658 1.00 94.69 83 LEU A C 1
ATOM 658 O O . LEU A 1 83 ? 1.953 -0.680 3.589 1.00 94.69 83 LEU A O 1
ATOM 662 N N . ASN A 1 84 ? 2.627 0.101 5.572 1.00 94.69 84 ASN A N 1
ATOM 663 C CA . ASN A 1 84 ? 4.032 -0.284 5.422 1.00 94.69 84 ASN A CA 1
ATOM 664 C C . ASN A 1 84 ? 4.301 -1.732 5.855 1.00 94.69 84 ASN A C 1
ATOM 666 O O . ASN A 1 84 ? 5.058 -1.977 6.788 1.00 94.69 84 ASN A O 1
ATOM 670 N N . PHE A 1 85 ? 3.659 -2.677 5.176 1.00 94.75 85 PHE A N 1
ATOM 671 C CA . PHE A 1 85 ? 3.802 -4.110 5.424 1.00 94.75 85 PHE A CA 1
ATOM 672 C C . PHE A 1 85 ? 3.880 -4.879 4.104 1.00 94.75 85 PHE A C 1
ATOM 674 O O . PHE A 1 85 ? 3.537 -4.356 3.040 1.00 94.75 85 PHE A O 1
ATOM 681 N N . ASP A 1 86 ? 4.317 -6.132 4.175 1.00 94.88 86 ASP A N 1
ATOM 682 C CA . ASP A 1 86 ? 4.298 -7.046 3.033 1.00 94.88 86 ASP A CA 1
ATOM 683 C C . ASP A 1 86 ? 2.892 -7.662 2.865 1.00 94.88 86 ASP A C 1
ATOM 685 O O . ASP A 1 86 ? 2.399 -8.335 3.782 1.00 94.88 86 ASP A O 1
ATOM 689 N N . PRO A 1 87 ? 2.212 -7.422 1.728 1.00 92.62 87 PRO A N 1
ATOM 690 C CA . PRO A 1 87 ? 0.853 -7.905 1.510 1.00 92.62 87 PRO A CA 1
ATOM 691 C C . PRO A 1 87 ? 0.764 -9.433 1.416 1.00 92.62 87 PRO A C 1
ATOM 693 O O . PRO A 1 87 ? -0.218 -9.997 1.897 1.00 92.62 87 PRO A O 1
ATOM 696 N N . ASP A 1 88 ? 1.780 -10.118 0.883 1.00 92.69 88 ASP A N 1
ATOM 697 C CA . ASP A 1 88 ? 1.805 -11.583 0.821 1.00 92.69 88 ASP A CA 1
ATOM 698 C C . ASP A 1 88 ? 1.902 -12.183 2.231 1.00 92.69 88 ASP A C 1
ATOM 700 O O . ASP A 1 88 ? 1.169 -13.120 2.569 1.00 92.69 88 ASP A O 1
ATOM 704 N N . LEU A 1 89 ? 2.758 -11.616 3.089 1.00 91.81 89 LEU A N 1
ATOM 705 C CA . LEU A 1 89 ? 2.868 -12.046 4.489 1.00 91.81 89 LEU A CA 1
ATOM 706 C C . LEU A 1 89 ? 1.578 -11.777 5.272 1.00 91.81 89 LEU A C 1
ATOM 708 O O . LEU A 1 89 ? 1.157 -12.615 6.074 1.00 91.81 89 LEU A O 1
ATOM 712 N N . ALA A 1 90 ? 0.933 -10.635 5.033 1.00 90.75 90 ALA A N 1
ATOM 713 C CA . ALA A 1 90 ? -0.323 -10.280 5.683 1.00 90.75 90 ALA A CA 1
ATOM 714 C C . ALA A 1 90 ? -1.467 -11.238 5.299 1.00 90.75 90 ALA A C 1
ATOM 716 O O . ALA A 1 90 ? -2.178 -11.710 6.189 1.00 90.75 90 ALA A O 1
ATOM 717 N N . ILE A 1 91 ? -1.601 -11.587 4.014 1.00 91.25 91 ILE A N 1
ATOM 718 C CA . ILE A 1 91 ? -2.597 -12.561 3.531 1.00 91.25 91 ILE A CA 1
ATOM 719 C C . ILE A 1 91 ? -2.315 -13.949 4.119 1.00 91.25 91 ILE A C 1
ATOM 721 O O . ILE A 1 91 ? -3.216 -14.601 4.654 1.00 91.25 91 ILE A O 1
ATOM 725 N N . ALA A 1 92 ? -1.055 -14.393 4.096 1.00 88.12 92 ALA A N 1
ATOM 726 C CA . ALA A 1 92 ? -0.666 -15.673 4.684 1.00 88.12 92 ALA A CA 1
ATOM 727 C C . ALA A 1 92 ? -0.973 -15.729 6.193 1.00 88.12 92 ALA A C 1
ATOM 729 O O . ALA A 1 92 ? -1.464 -16.742 6.693 1.00 88.12 92 ALA A O 1
ATOM 730 N N . GLY A 1 93 ? -0.738 -14.636 6.924 1.00 84.31 93 GLY A N 1
ATOM 731 C CA . GLY A 1 93 ? -1.098 -14.511 8.338 1.00 84.31 93 GLY A CA 1
ATOM 732 C C . GLY A 1 93 ? -2.610 -14.560 8.593 1.00 84.31 93 GLY A C 1
ATOM 733 O O . GLY A 1 93 ? -3.045 -15.175 9.573 1.00 84.31 93 GLY A O 1
ATOM 734 N N . GLN A 1 94 ? -3.419 -13.969 7.707 1.00 80.81 94 GLN A N 1
ATOM 735 C CA . GLN A 1 94 ? -4.883 -14.043 7.776 1.00 80.81 94 GLN A CA 1
ATOM 736 C C . GLN A 1 94 ? -5.391 -15.472 7.559 1.00 80.81 94 GLN A C 1
ATOM 738 O O . GLN A 1 94 ? -6.235 -15.936 8.324 1.00 80.81 94 GLN A O 1
ATOM 743 N N . ALA A 1 95 ? -4.835 -16.200 6.588 1.00 74.12 95 ALA A N 1
ATOM 744 C CA . ALA A 1 95 ? -5.209 -17.590 6.330 1.00 74.12 95 ALA A CA 1
ATOM 745 C C . ALA A 1 95 ? -4.937 -18.508 7.537 1.00 74.12 95 ALA A C 1
ATOM 747 O O . ALA A 1 95 ? -5.758 -19.362 7.863 1.00 74.12 95 ALA A O 1
ATOM 748 N N . ARG A 1 96 ? -3.820 -18.304 8.250 1.00 71.94 96 ARG A N 1
ATOM 749 C CA . ARG A 1 96 ? -3.471 -19.102 9.443 1.00 71.94 96 ARG A CA 1
ATOM 750 C C . ARG A 1 96 ? -4.413 -18.857 10.622 1.00 71.94 96 ARG A C 1
ATOM 752 O O . ARG A 1 96 ? -4.794 -19.805 11.296 1.00 71.94 96 ARG A O 1
ATOM 759 N N . ASN A 1 97 ? -4.847 -17.612 10.829 1.00 67.38 97 ASN A N 1
ATOM 760 C CA . ASN A 1 97 ? -5.816 -17.287 11.884 1.00 67.38 97 ASN A CA 1
ATOM 761 C C . ASN A 1 97 ? -7.193 -17.937 11.658 1.00 67.38 97 ASN A C 1
ATOM 763 O O . ASN A 1 97 ? -7.941 -18.126 12.614 1.00 67.38 97 ASN A O 1
ATOM 767 N N . LEU A 1 98 ? -7.537 -18.283 10.413 1.00 60.81 98 LEU A N 1
ATOM 768 C CA . LEU A 1 98 ? -8.788 -18.972 10.087 1.00 60.81 98 LEU A CA 1
ATOM 769 C C . L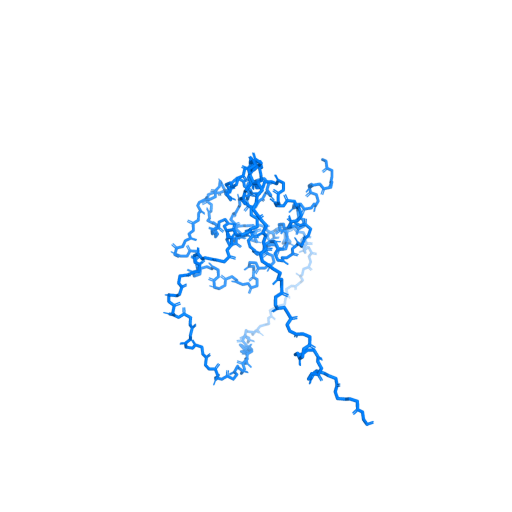EU A 1 98 ? -8.712 -20.493 10.328 1.00 60.81 98 LEU A C 1
ATOM 771 O O . LEU A 1 98 ? -9.750 -21.113 10.559 1.00 60.81 98 LEU A O 1
ATOM 775 N N . ASP A 1 99 ? -7.513 -21.086 10.305 1.00 56.31 99 ASP A N 1
ATOM 776 C CA . ASP A 1 99 ? -7.296 -22.529 10.504 1.00 56.31 99 ASP A CA 1
ATOM 777 C C . ASP A 1 99 ? -7.227 -22.912 11.997 1.00 56.31 99 ASP A C 1
ATOM 779 O O . ASP A 1 99 ? -7.837 -23.895 12.418 1.00 56.31 99 ASP A O 1
ATOM 783 N N . ASP A 1 100 ? -6.623 -22.061 12.838 1.00 54.62 100 ASP A N 1
ATOM 784 C CA . ASP A 1 100 ? -6.537 -22.270 14.298 1.00 54.62 100 ASP A CA 1
ATOM 785 C C . ASP A 1 100 ? -7.903 -22.192 15.023 1.00 54.62 100 ASP A C 1
ATOM 787 O O . ASP A 1 100 ? -8.030 -22.565 16.191 1.00 54.62 100 ASP A O 1
ATOM 791 N N . GLY A 1 101 ? -8.959 -21.742 14.335 1.00 52.66 101 GLY A N 1
ATOM 792 C CA . GLY A 1 101 ? -10.323 -21.662 14.865 1.00 52.66 101 GLY A CA 1
ATOM 793 C C . GLY A 1 101 ? -11.158 -22.938 14.718 1.00 52.66 101 GLY A C 1
ATOM 794 O O . GLY A 1 101 ? -12.290 -22.969 15.208 1.00 52.66 101 GLY A O 1
ATOM 795 N N . LYS A 1 102 ? -10.655 -23.991 14.054 1.00 47.28 102 LYS A N 1
ATOM 796 C CA . LYS A 1 102 ? -11.427 -25.219 13.811 1.00 47.28 102 LYS A CA 1
ATOM 797 C C . LYS A 1 102 ? -10.776 -26.443 14.447 1.00 47.28 102 LYS A C 1
ATOM 799 O O . LYS A 1 102 ? -10.231 -27.313 13.777 1.00 47.28 102 LYS A O 1
ATOM 804 N N . VAL A 1 103 ? -10.926 -26.544 15.770 1.00 42.16 103 VAL A N 1
ATOM 805 C CA . VAL A 1 103 ? -10.816 -27.818 16.495 1.00 42.16 103 VAL A CA 1
ATOM 806 C C . VAL A 1 103 ? -11.946 -28.729 16.006 1.00 42.16 103 VAL A C 1
ATOM 808 O O . VAL A 1 103 ? -13.036 -28.762 16.570 1.00 42.16 103 VAL A O 1
ATOM 811 N N . TYR A 1 104 ? -11.705 -29.458 14.920 1.00 44.50 104 TYR A N 1
ATOM 812 C CA . TYR A 1 104 ? -12.485 -30.643 14.594 1.00 44.50 104 TYR A CA 1
ATOM 813 C C . TYR A 1 104 ? -11.964 -31.805 15.434 1.00 44.50 104 TYR A C 1
ATOM 815 O O . TYR A 1 104 ? -11.163 -32.622 14.984 1.00 44.50 104 TYR A O 1
ATOM 823 N N . SER A 1 105 ? -12.418 -31.877 16.680 1.00 49.19 105 SER A N 1
ATOM 824 C CA . SER A 1 105 ? -12.573 -33.175 17.323 1.00 49.19 105 SER A CA 1
ATOM 825 C C . SER A 1 105 ? -13.789 -33.851 16.687 1.00 49.19 105 SER A C 1
ATOM 827 O O . SER A 1 105 ? -14.886 -33.303 16.759 1.00 49.19 105 SER A O 1
ATOM 829 N N . ASP A 1 106 ? -13.548 -35.010 16.078 1.00 49.56 106 ASP A N 1
ATOM 830 C CA . ASP A 1 106 ? -14.487 -35.949 15.446 1.00 49.56 106 ASP A CA 1
ATOM 831 C C . ASP A 1 106 ? -14.608 -35.862 13.919 1.00 49.56 106 ASP A C 1
ATOM 833 O O . ASP A 1 106 ? -15.525 -35.273 13.351 1.00 49.56 106 ASP A O 1
ATOM 837 N N . ALA A 1 107 ? -13.724 -36.601 13.245 1.00 42.69 107 ALA A N 1
ATOM 838 C CA . ALA A 1 107 ? -14.056 -37.252 11.983 1.00 42.69 107 ALA A CA 1
ATOM 839 C C . ALA A 1 107 ? -13.730 -38.754 12.096 1.00 42.69 107 ALA A C 1
ATOM 841 O O . ALA A 1 107 ? -12.587 -39.103 12.410 1.00 42.69 107 ALA A O 1
ATOM 842 N N . PRO A 1 108 ? -14.692 -39.663 11.847 1.00 44.50 108 PRO A N 1
ATOM 843 C CA . PRO A 1 108 ? -14.390 -41.068 11.657 1.00 44.50 108 PRO A CA 1
ATOM 844 C C . PRO A 1 108 ? -13.781 -41.286 10.266 1.00 44.50 108 PRO A C 1
ATOM 846 O O . PRO A 1 108 ? -14.168 -40.674 9.272 1.00 44.50 108 PRO A O 1
ATOM 849 N N . ASN A 1 109 ? -12.811 -42.192 10.239 1.00 43.53 109 ASN A N 1
ATOM 850 C CA . ASN A 1 109 ? -12.069 -42.671 9.083 1.00 43.53 109 ASN A CA 1
ATOM 851 C C . ASN A 1 109 ? -12.993 -43.156 7.947 1.00 43.53 109 ASN A C 1
ATOM 853 O O . ASN A 1 109 ? -13.710 -44.140 8.131 1.00 43.53 109 ASN A O 1
ATOM 857 N N . ILE A 1 110 ? -12.928 -42.525 6.769 1.00 40.16 110 ILE A N 1
ATOM 858 C CA . ILE A 1 110 ? -13.411 -43.110 5.509 1.00 40.16 110 ILE A CA 1
ATOM 85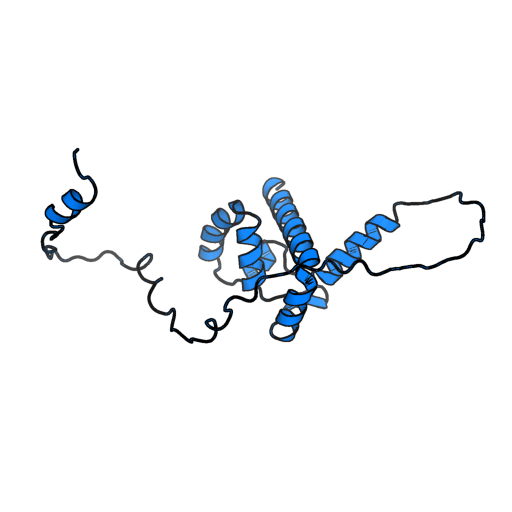9 C C . ILE A 1 110 ? -12.355 -42.871 4.425 1.00 40.16 110 ILE A C 1
ATOM 861 O O . ILE A 1 110 ? -12.146 -41.756 3.953 1.00 40.16 110 ILE A O 1
ATOM 865 N N . SER A 1 111 ? -11.686 -43.963 4.055 1.00 40.84 111 SER A N 1
ATOM 866 C CA . SER A 1 111 ? -10.914 -44.103 2.820 1.00 40.84 111 SER A CA 1
ATOM 867 C C . SER A 1 111 ? -11.844 -44.035 1.607 1.00 40.84 111 SER A C 1
ATOM 869 O O . SER A 1 111 ? -12.891 -44.680 1.609 1.00 40.84 111 SER A O 1
ATOM 871 N N . GLY A 1 112 ? -11.442 -43.305 0.565 1.00 35.16 112 GLY A N 1
ATOM 872 C CA . GLY A 1 112 ? -12.168 -43.258 -0.706 1.0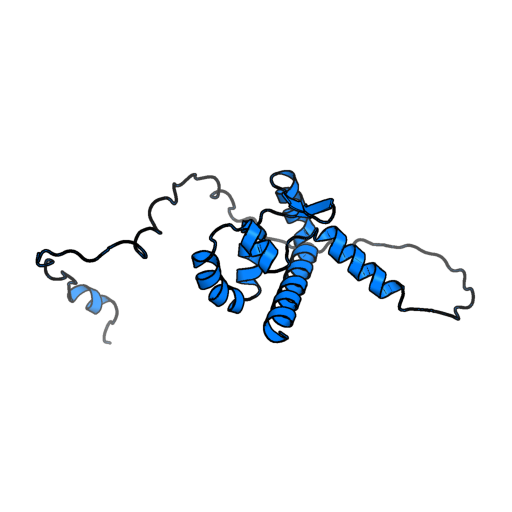0 35.16 112 GLY A CA 1
ATOM 873 C C . GLY A 1 112 ? -11.611 -42.218 -1.681 1.00 35.16 112 GLY A C 1
ATOM 874 O O . GLY A 1 112 ? -12.030 -41.070 -1.676 1.00 35.16 112 GLY A O 1
ATOM 875 N N . GLU A 1 113 ? -10.622 -42.639 -2.469 1.00 36.53 113 GLU A N 1
ATOM 876 C CA . GLU A 1 113 ? -10.379 -42.302 -3.885 1.00 36.53 113 GLU A CA 1
ATOM 877 C C . GLU A 1 113 ? -11.100 -41.101 -4.560 1.00 36.53 113 GLU A C 1
ATOM 879 O O . GLU A 1 113 ? -12.298 -41.142 -4.816 1.00 36.53 113 GLU A O 1
ATOM 884 N N . ASN A 1 114 ? -10.322 -40.086 -4.979 1.00 46.81 114 ASN A N 1
ATOM 885 C CA . ASN A 1 114 ? -10.113 -39.608 -6.373 1.00 46.81 114 ASN A CA 1
ATOM 886 C C . ASN A 1 114 ? -9.802 -38.094 -6.446 1.00 46.81 114 ASN A C 1
ATOM 888 O O . ASN A 1 114 ? -10.636 -37.280 -6.050 1.00 46.81 114 ASN A O 1
ATOM 892 N N . PRO A 1 115 ? -8.667 -37.676 -7.043 1.00 46.19 115 PRO A N 1
ATOM 893 C CA . PRO A 1 115 ? -8.426 -36.288 -7.402 1.00 46.19 115 PRO A CA 1
ATOM 894 C C . PRO A 1 115 ? -8.808 -36.052 -8.870 1.00 46.19 115 PRO A C 1
ATOM 896 O O . PRO A 1 115 ? -8.092 -36.458 -9.783 1.00 46.19 115 PRO A O 1
ATOM 899 N N . SER A 1 116 ? -9.906 -35.341 -9.118 1.00 41.09 116 SER A N 1
ATOM 900 C CA . SER A 1 116 ? -10.170 -34.736 -10.428 1.00 41.09 116 SER A CA 1
ATOM 901 C C . SER A 1 116 ? -10.309 -33.224 -10.278 1.00 41.09 116 SER A C 1
ATOM 903 O O . SER A 1 116 ? -11.408 -32.673 -10.246 1.00 41.09 116 SER A O 1
ATOM 905 N N . LEU A 1 117 ? -9.158 -32.556 -10.189 1.00 43.41 117 LEU A N 1
ATOM 906 C CA . LEU A 1 117 ? -9.019 -31.138 -10.501 1.00 43.41 117 LEU A CA 1
ATOM 907 C C . LEU A 1 117 ? -9.088 -30.992 -12.025 1.00 43.41 117 LEU A C 1
ATOM 909 O O . LEU A 1 117 ? -8.066 -31.000 -12.708 1.00 43.41 117 LEU A O 1
ATOM 913 N N . VAL A 1 118 ? -10.298 -30.891 -12.573 1.00 39.78 118 VAL A N 1
ATOM 914 C CA . VAL A 1 118 ? -10.472 -30.417 -13.950 1.00 39.78 118 VAL A CA 1
ATOM 915 C C . VAL A 1 118 ? -10.635 -28.907 -13.901 1.00 39.78 118 VAL A C 1
ATOM 917 O O . VAL A 1 118 ? -11.707 -28.364 -13.647 1.00 39.78 118 VAL A O 1
ATOM 920 N N . ASN A 1 119 ? -9.485 -28.275 -14.102 1.00 43.53 119 ASN A N 1
ATOM 921 C CA . ASN A 1 119 ? -9.245 -26.939 -14.622 1.00 43.53 119 ASN A CA 1
ATOM 922 C C . ASN A 1 119 ? -10.480 -26.326 -15.312 1.00 43.53 119 ASN A C 1
ATOM 924 O O . ASN A 1 119 ? -10.816 -26.680 -16.443 1.00 43.53 119 ASN A O 1
ATOM 928 N N . ARG A 1 120 ? -11.160 -25.390 -14.642 1.00 38.38 120 ARG A N 1
ATOM 929 C CA . ARG A 1 120 ? -12.189 -24.562 -15.276 1.00 38.38 120 ARG A CA 1
ATOM 930 C C . ARG A 1 120 ? -11.526 -23.268 -15.727 1.00 38.38 120 ARG A C 1
ATOM 932 O O . ARG A 1 120 ? -11.567 -22.258 -15.035 1.00 38.38 120 ARG A O 1
ATOM 939 N N . SER A 1 121 ? -10.875 -23.340 -16.882 1.00 40.59 121 SER A N 1
ATOM 940 C CA . SER A 1 121 ? -10.394 -22.181 -17.627 1.00 40.59 121 SER A CA 1
ATOM 941 C C . SER A 1 121 ? -11.586 -21.263 -17.912 1.00 40.59 121 SER A C 1
ATOM 943 O O . SER A 1 121 ? -12.461 -21.599 -18.711 1.00 40.59 121 SER A O 1
ATOM 945 N N . LEU A 1 122 ? -11.662 -20.124 -17.225 1.00 46.28 122 LEU A N 1
ATOM 946 C CA . LEU A 1 122 ? -12.579 -19.048 -17.584 1.00 46.28 122 LEU A CA 1
ATOM 947 C C . LEU A 1 122 ? -12.013 -18.379 -18.838 1.00 46.28 122 LEU A C 1
ATOM 949 O O . LEU A 1 122 ? -11.168 -17.494 -18.758 1.00 46.28 122 LEU A O 1
ATOM 953 N N . GLY A 1 123 ? -12.442 -18.864 -20.003 1.00 34.44 123 GLY A N 1
ATOM 954 C CA . GLY A 1 123 ? -12.191 -18.212 -21.282 1.00 34.44 123 GLY A CA 1
ATOM 955 C C . GLY A 1 123 ? -12.934 -16.882 -21.335 1.00 34.44 123 GLY A C 1
ATOM 956 O O . GLY A 1 123 ? -14.105 -16.839 -21.709 1.00 34.44 123 GLY A O 1
ATOM 957 N N . LEU A 1 124 ? -12.261 -15.807 -20.934 1.00 38.31 124 LEU A N 1
ATOM 958 C CA . LEU A 1 124 ? -12.659 -14.452 -21.286 1.00 38.31 124 LEU A CA 1
ATOM 959 C C . LEU A 1 124 ? -12.228 -14.226 -22.738 1.00 38.31 124 LEU A C 1
ATOM 961 O O . LEU A 1 124 ? -11.059 -13.976 -23.009 1.00 38.31 124 LEU A O 1
ATOM 965 N N . ASN A 1 125 ? -13.167 -14.366 -23.676 1.00 38.62 125 ASN A N 1
ATOM 966 C CA . ASN A 1 125 ? -12.984 -13.841 -25.027 1.00 38.62 125 ASN A CA 1
ATOM 967 C C . ASN A 1 125 ? -13.032 -12.312 -24.933 1.00 38.62 125 ASN A C 1
ATOM 969 O O . ASN A 1 125 ? -14.114 -11.730 -24.846 1.00 38.62 125 ASN A O 1
ATOM 973 N N . LEU A 1 126 ? -11.862 -11.682 -24.892 1.00 47.34 126 LEU A N 1
ATOM 974 C CA . LEU A 1 126 ? -11.707 -10.259 -25.172 1.00 47.34 126 LEU A CA 1
ATOM 975 C C . LEU A 1 126 ? -11.682 -10.092 -26.702 1.00 47.34 126 LEU A C 1
ATOM 977 O O . LEU A 1 126 ? -11.007 -10.883 -27.361 1.00 47.34 126 LEU A O 1
ATOM 981 N N . PRO A 1 127 ? -12.428 -9.141 -27.288 1.00 45.53 127 PRO A N 1
ATOM 982 C CA . PRO A 1 127 ? -12.231 -8.779 -28.685 1.00 45.53 127 PRO A CA 1
ATOM 983 C C . PRO A 1 127 ? -10.829 -8.182 -28.869 1.00 45.53 127 PRO A C 1
ATOM 985 O O . PRO A 1 127 ? -10.418 -7.305 -28.108 1.00 45.53 127 PRO A O 1
ATOM 988 N N . ASP A 1 128 ? -10.109 -8.700 -29.863 1.00 48.00 128 ASP A N 1
ATOM 989 C CA . ASP A 1 128 ? -8.842 -8.169 -30.364 1.00 48.00 128 ASP A CA 1
ATOM 990 C C . ASP A 1 128 ? -9.108 -6.846 -31.101 1.00 48.00 128 ASP A C 1
ATOM 992 O O . ASP A 1 128 ? -9.260 -6.838 -32.319 1.00 48.00 128 ASP A O 1
ATOM 996 N N . ASP A 1 129 ? -9.198 -5.733 -30.375 1.00 47.16 129 ASP A N 1
ATOM 997 C CA . ASP A 1 129 ? -9.211 -4.394 -30.972 1.00 47.16 129 ASP A CA 1
ATOM 998 C C . ASP A 1 129 ? -8.186 -3.499 -30.247 1.00 47.16 129 ASP A C 1
ATOM 1000 O O . ASP A 1 129 ? -8.388 -3.055 -29.116 1.00 47.16 129 ASP A O 1
ATOM 1004 N N . ASP A 1 130 ? -7.051 -3.314 -30.929 1.00 43.72 130 ASP A N 1
ATOM 1005 C CA . ASP A 1 130 ? -6.080 -2.212 -30.866 1.00 43.72 130 ASP A CA 1
ATOM 1006 C C . ASP A 1 130 ? -5.572 -1.737 -29.487 1.00 43.72 130 ASP A C 1
ATOM 1008 O O . ASP A 1 130 ? -5.981 -0.710 -28.947 1.00 43.72 130 ASP A O 1
ATOM 1012 N N . PHE A 1 131 ? -4.546 -2.427 -28.973 1.00 41.50 131 PHE A N 1
ATOM 1013 C CA . PHE A 1 131 ? -3.724 -2.007 -27.823 1.00 41.50 131 PHE A CA 1
ATOM 1014 C C . PHE A 1 131 ? -2.331 -1.480 -28.241 1.00 41.50 131 PHE A C 1
ATOM 1016 O O . PHE A 1 131 ? -1.339 -1.711 -27.551 1.00 41.50 131 PHE A O 1
ATOM 1023 N N . ASP A 1 132 ? -2.241 -0.767 -29.368 1.00 45.44 132 ASP A N 1
ATOM 1024 C CA . ASP A 1 132 ? -0.968 -0.322 -29.971 1.00 45.44 132 ASP A CA 1
ATOM 1025 C C . ASP A 1 132 ? -0.630 1.176 -29.771 1.00 45.44 132 ASP A C 1
ATOM 1027 O O . ASP A 1 132 ? 0.191 1.726 -30.502 1.00 45.44 132 ASP A O 1
ATOM 1031 N N . ASP A 1 133 ? -1.195 1.860 -28.764 1.00 43.75 133 ASP A N 1
ATOM 1032 C CA . ASP A 1 133 ? -0.911 3.296 -28.533 1.00 43.75 133 ASP A CA 1
ATOM 1033 C C . ASP A 1 133 ? -0.562 3.669 -27.080 1.00 43.75 133 ASP A C 1
ATOM 1035 O O . ASP A 1 133 ? -0.956 4.710 -26.567 1.00 43.75 133 ASP A O 1
ATOM 1039 N N . PHE A 1 134 ? 0.207 2.824 -26.385 1.00 40.94 134 PHE A N 1
ATOM 1040 C CA . PHE A 1 134 ? 0.787 3.182 -25.075 1.00 40.94 134 PHE A CA 1
ATOM 1041 C C . PHE A 1 134 ? 2.298 3.438 -25.098 1.00 40.94 134 PHE A C 1
ATOM 1043 O O . PHE A 1 134 ? 2.892 3.700 -24.054 1.00 40.94 134 PHE A O 1
ATOM 1050 N N . ASN A 1 135 ? 2.930 3.407 -26.277 1.00 46.41 135 ASN A N 1
ATOM 1051 C CA . ASN A 1 135 ? 4.363 3.683 -26.421 1.00 46.41 135 ASN A CA 1
ATOM 1052 C C . ASN A 1 135 ? 4.677 5.041 -27.072 1.00 46.41 135 ASN A C 1
ATOM 1054 O O . ASN A 1 135 ? 5.818 5.290 -27.463 1.00 46.41 135 ASN A O 1
ATOM 1058 N N . GLN A 1 136 ? 3.700 5.947 -27.166 1.00 41.06 136 GLN A N 1
ATOM 1059 C CA . GLN A 1 136 ? 4.011 7.350 -27.414 1.00 41.06 136 GLN A CA 1
ATOM 1060 C C . GLN A 1 136 ? 4.417 7.999 -26.096 1.00 41.06 136 GLN A C 1
ATOM 1062 O O . GLN A 1 136 ? 3.595 8.323 -25.242 1.00 41.06 136 GLN A O 1
ATOM 1067 N N . SER A 1 137 ? 5.722 8.205 -25.942 1.00 50.22 137 SER A N 1
ATOM 1068 C CA . SER A 1 137 ? 6.279 9.178 -25.013 1.00 50.22 137 SER A CA 1
ATOM 1069 C C . SER A 1 137 ? 5.800 10.575 -25.416 1.00 50.22 137 SER A C 1
ATOM 1071 O O . SER A 1 137 ? 6.515 11.309 -26.097 1.00 50.22 137 SER A O 1
ATOM 1073 N N . HIS A 1 138 ? 4.572 10.925 -25.046 1.00 42.41 138 HIS A N 1
ATOM 1074 C CA . HIS A 1 138 ? 4.114 12.301 -25.073 1.00 42.41 138 HIS A CA 1
ATOM 1075 C C . HIS A 1 138 ? 4.342 12.881 -23.681 1.00 42.41 138 HIS A C 1
ATOM 1077 O O . HIS A 1 138 ? 3.845 12.375 -22.676 1.00 42.41 138 HIS A O 1
ATOM 1083 N N . GLU A 1 139 ? 5.177 13.908 -23.628 1.00 44.72 139 GLU A N 1
ATOM 1084 C CA . GLU A 1 139 ? 5.560 14.630 -22.427 1.00 44.72 139 GLU A CA 1
ATOM 1085 C C . GLU A 1 139 ? 4.299 15.200 -21.757 1.00 44.72 139 GLU A C 1
ATOM 1087 O O . GLU A 1 139 ? 3.763 16.224 -22.173 1.00 44.72 139 GLU A O 1
ATOM 1092 N N . THR A 1 140 ? 3.787 14.557 -20.704 1.00 49.34 140 THR A N 1
ATOM 1093 C CA . THR A 1 140 ? 2.649 15.074 -19.915 1.00 49.34 140 THR A CA 1
ATOM 1094 C C . THR A 1 140 ? 3.094 16.168 -18.935 1.00 49.34 140 THR A C 1
ATOM 1096 O O . THR A 1 140 ? 2.677 16.193 -17.778 1.00 49.34 140 THR A O 1
ATOM 1099 N N . GLY A 1 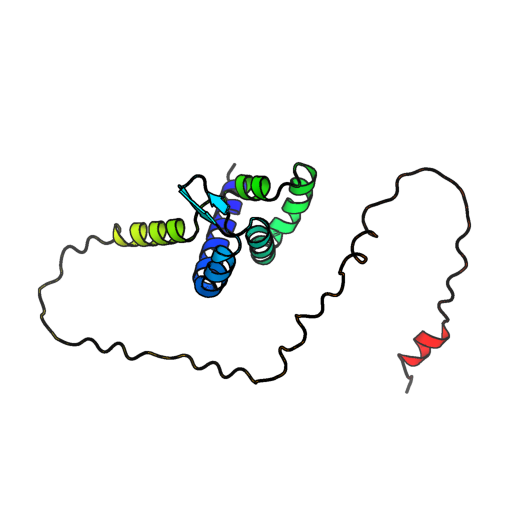141 ? 3.992 17.048 -19.383 1.00 42.97 141 GLY A N 1
ATOM 1100 C CA . GLY A 1 141 ? 4.682 18.044 -18.566 1.00 42.97 141 GLY A CA 1
ATOM 1101 C C . GLY A 1 141 ? 3.975 19.393 -18.414 1.00 42.97 141 GLY A C 1
ATOM 1102 O O . GLY A 1 141 ? 4.477 20.221 -17.666 1.00 42.97 141 GLY A O 1
ATOM 1103 N N . GLU A 1 142 ? 2.835 19.637 -19.071 1.00 47.88 142 GLU A N 1
ATOM 1104 C CA . GLU A 1 142 ? 2.271 21.002 -19.159 1.00 47.88 142 GLU A CA 1
ATOM 1105 C C . GLU A 1 142 ? 0.784 21.163 -18.800 1.00 47.88 142 GLU A C 1
ATOM 1107 O O . GLU A 1 142 ? 0.206 22.206 -19.074 1.00 47.88 142 GLU A O 1
ATOM 1112 N N . LEU A 1 143 ? 0.128 20.195 -18.147 1.00 51.12 143 LEU A N 1
ATOM 1113 C CA . LEU A 1 143 ? -1.311 20.328 -17.827 1.00 51.12 143 LEU A CA 1
ATOM 1114 C C . LEU A 1 143 ? -1.666 20.270 -16.335 1.00 51.12 143 LEU A C 1
ATOM 1116 O O . LEU A 1 143 ? -2.824 20.051 -15.988 1.00 51.12 143 LEU A O 1
ATOM 1120 N N . VAL A 1 144 ? -0.707 20.500 -15.432 1.00 48.94 144 VAL A N 1
ATOM 1121 C CA . VAL A 1 144 ? -1.000 20.516 -13.980 1.00 48.94 144 VAL A CA 1
ATOM 1122 C C . VAL A 1 144 ? -0.422 21.700 -13.198 1.00 48.94 144 VAL A C 1
ATOM 1124 O O . VAL A 1 144 ? -0.591 21.753 -11.981 1.00 48.94 144 VAL A O 1
ATOM 1127 N N . SER A 1 145 ? 0.198 22.688 -13.854 1.00 44.25 145 SER A N 1
ATOM 1128 C CA . SER A 1 145 ? 0.742 23.871 -13.161 1.00 44.25 145 SER A CA 1
ATOM 1129 C C . SER A 1 145 ? -0.280 24.981 -12.888 1.00 44.25 145 SER A C 1
ATOM 1131 O O . SER A 1 145 ? -0.068 25.777 -11.977 1.00 44.25 145 SER A O 1
ATOM 1133 N N . ASP A 1 146 ? -1.410 25.019 -13.598 1.00 51.94 146 ASP A N 1
ATOM 1134 C CA . ASP A 1 146 ? -2.327 26.176 -13.586 1.00 51.94 146 ASP A CA 1
ATOM 1135 C C . ASP A 1 146 ? -3.299 26.254 -12.399 1.00 51.94 146 ASP A C 1
ATOM 1137 O O . ASP A 1 146 ? -4.168 27.123 -12.354 1.00 51.94 146 ASP A O 1
ATOM 1141 N N . VAL A 1 147 ? -3.167 25.381 -11.396 1.00 56.06 147 VAL A N 1
ATOM 1142 C CA . VAL A 1 147 ? -4.075 25.392 -10.232 1.00 56.06 147 VAL A CA 1
ATOM 1143 C C . VAL A 1 147 ? -3.400 25.913 -8.954 1.00 56.06 147 VAL A C 1
ATOM 1145 O O . VAL A 1 147 ? -4.103 26.245 -8.001 1.00 56.06 147 VAL A O 1
ATOM 1148 N N . TRP A 1 148 ? -2.064 26.054 -8.901 1.00 54.66 148 TRP A N 1
ATOM 1149 C CA . TRP A 1 148 ? -1.372 26.361 -7.632 1.00 54.66 148 TRP A CA 1
ATOM 1150 C C . TRP A 1 148 ? -0.108 27.238 -7.730 1.00 54.66 148 TRP A C 1
ATOM 1152 O O . TRP A 1 148 ? 0.911 26.923 -7.116 1.00 54.66 148 TRP A O 1
ATOM 1162 N N . GLY A 1 149 ? -0.172 28.391 -8.399 1.00 36.03 149 GLY A N 1
ATOM 1163 C CA . GLY A 1 149 ? 0.892 29.399 -8.296 1.00 36.03 149 GLY A CA 1
ATOM 1164 C C . GLY A 1 149 ? 0.404 30.815 -8.589 1.00 36.03 149 GLY A C 1
ATOM 1165 O O . GLY A 1 149 ? -0.157 31.053 -9.650 1.00 36.03 149 GLY A O 1
ATOM 1166 N N . GLY A 1 150 ? 0.622 31.750 -7.659 1.00 35.31 150 GLY A N 1
ATOM 1167 C C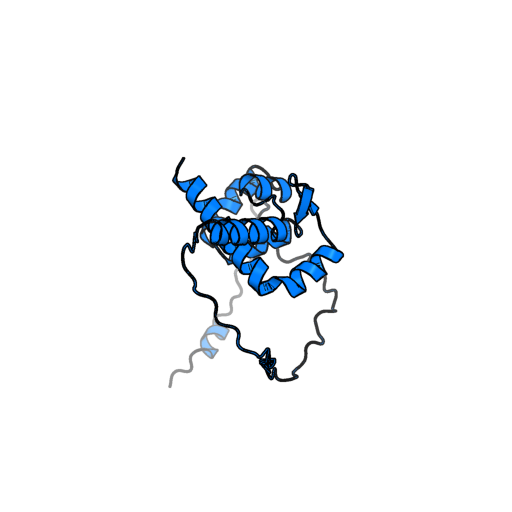A . GLY A 1 150 ? 0.419 33.179 -7.919 1.00 35.31 150 GLY A CA 1
ATOM 1168 C C . GLY A 1 150 ? 0.057 34.007 -6.691 1.00 35.31 150 GLY A C 1
ATOM 1169 O O . GLY A 1 150 ? -1.099 34.337 -6.455 1.00 35.31 150 GLY A O 1
ATOM 1170 N N . ASP A 1 151 ? 1.076 34.317 -5.913 1.00 39.22 151 ASP A N 1
ATOM 1171 C CA . ASP A 1 151 ? 1.180 35.328 -4.871 1.00 39.22 151 ASP A CA 1
ATOM 1172 C C . ASP A 1 151 ? 0.659 36.728 -5.256 1.00 39.22 151 ASP A C 1
ATOM 1174 O O . ASP A 1 151 ? 0.699 37.177 -6.397 1.00 39.22 151 ASP A O 1
ATOM 1178 N N . SER A 1 152 ? 0.175 37.448 -4.239 1.00 47.47 152 SER A N 1
ATOM 1179 C CA . SER A 1 152 ? -0.168 38.867 -4.324 1.00 47.47 152 SER A CA 1
ATOM 1180 C C . SER A 1 152 ? 1.072 39.725 -4.560 1.00 47.47 152 SER A C 1
ATOM 1182 O O . SER A 1 152 ? 1.914 39.829 -3.670 1.00 47.47 152 SER A O 1
ATOM 1184 N N . SER A 1 153 ? 1.113 40.448 -5.678 1.00 38.47 153 SER A N 1
ATOM 1185 C CA . SER A 1 153 ? 1.660 41.809 -5.783 1.00 38.47 153 SER A CA 1
ATOM 1186 C C . SER A 1 153 ? 1.220 42.448 -7.102 1.00 38.47 153 SER A C 1
ATOM 1188 O O . SER A 1 153 ? 1.144 41.786 -8.129 1.00 38.47 153 SER A O 1
ATOM 1190 N N . GLY A 1 154 ? 0.827 43.721 -7.032 1.00 40.94 154 GLY A N 1
ATOM 1191 C CA . GLY A 1 154 ? 0.058 44.409 -8.067 1.00 40.94 154 GLY A CA 1
ATOM 1192 C C . GLY A 1 154 ? 0.739 44.573 -9.425 1.00 40.94 154 GLY A C 1
ATOM 1193 O O . GLY A 1 154 ? 1.958 44.595 -9.533 1.00 40.94 154 GLY A O 1
ATOM 1194 N N . ASN A 1 155 ? -0.082 44.751 -10.457 1.00 35.91 155 ASN A N 1
ATOM 1195 C CA . ASN A 1 155 ? -0.278 46.015 -11.172 1.00 35.91 155 ASN A CA 1
ATOM 1196 C C . ASN A 1 155 ? -1.472 45.844 -12.122 1.00 35.91 155 ASN A C 1
ATOM 1198 O O . ASN A 1 155 ? -1.703 44.762 -12.653 1.00 35.91 155 ASN A O 1
ATOM 1202 N N . GLY A 1 156 ? -2.290 46.889 -12.249 1.00 49.84 156 GLY A N 1
ATOM 1203 C CA . GLY A 1 156 ? -3.495 46.859 -13.067 1.00 49.84 156 GLY A CA 1
ATOM 1204 C C . GLY A 1 156 ? -3.160 46.837 -14.551 1.00 49.84 156 GLY A C 1
ATOM 1205 O O . GLY A 1 156 ? -2.620 47.815 -15.055 1.00 49.84 156 GLY A O 1
ATOM 1206 N N . GLU A 1 157 ? -3.539 45.759 -15.232 1.00 43.06 157 GLU A N 1
ATOM 1207 C CA . GLU A 1 157 ? -3.591 45.677 -16.689 1.00 43.06 157 GLU A CA 1
ATOM 1208 C C . GLU A 1 157 ? -4.873 44.928 -17.084 1.00 43.06 157 GLU A C 1
ATOM 1210 O O . GLU A 1 157 ? -5.154 43.814 -16.643 1.00 43.06 157 GLU A O 1
ATOM 1215 N N . GLU A 1 158 ? -5.714 45.635 -17.828 1.00 46.78 158 GLU A N 1
ATOM 1216 C CA . GLU A 1 158 ? -7.063 45.276 -18.249 1.00 46.78 158 GLU A CA 1
ATOM 1217 C C . GLU A 1 158 ? -7.011 44.118 -19.263 1.00 46.78 158 GLU A C 1
ATOM 1219 O O . GLU A 1 158 ? -6.391 44.233 -20.319 1.00 46.78 158 GLU A O 1
ATOM 1224 N N . LEU A 1 159 ? -7.644 42.981 -18.949 1.00 46.72 159 LEU A N 1
ATOM 1225 C CA . LEU A 1 159 ? -7.762 41.863 -19.891 1.00 46.72 159 LEU A CA 1
ATOM 1226 C C . LEU A 1 159 ? -8.694 42.253 -21.056 1.00 46.72 159 LEU A C 1
ATOM 1228 O O . LEU A 1 159 ? -9.749 42.846 -20.809 1.00 46.72 159 LEU A O 1
ATOM 1232 N N . PRO A 1 160 ? -8.370 41.895 -22.316 1.00 48.34 160 PRO A N 1
ATOM 1233 C CA . PRO A 1 160 ? -9.220 42.206 -23.458 1.00 48.34 160 PRO A CA 1
ATOM 1234 C C . PRO A 1 160 ? -10.584 41.504 -23.332 1.00 48.34 160 PRO A C 1
ATOM 1236 O O . PRO A 1 160 ? -10.669 40.389 -22.803 1.00 48.34 160 PRO A O 1
ATOM 1239 N N . PRO A 1 161 ? -11.671 42.132 -23.814 1.00 48.62 161 PRO A N 1
ATOM 1240 C CA . PRO A 1 161 ? -13.006 41.579 -23.680 1.00 48.62 161 PRO A CA 1
ATOM 1241 C C . PRO A 1 161 ? -13.116 40.246 -24.421 1.00 48.62 161 PRO A C 1
ATOM 1243 O O . PRO A 1 161 ? -12.742 40.114 -25.585 1.00 48.62 161 PRO A O 1
ATOM 1246 N N . ARG A 1 162 ? -13.671 39.265 -23.705 1.00 49.00 162 ARG A N 1
ATOM 1247 C CA . ARG A 1 162 ? -14.119 37.960 -24.192 1.00 49.00 162 ARG A CA 1
ATOM 1248 C C . ARG A 1 162 ? -14.787 38.074 -25.567 1.00 49.00 162 ARG A C 1
ATOM 1250 O O . ARG A 1 162 ? -15.939 38.491 -25.657 1.00 49.00 162 ARG A O 1
ATOM 1257 N N . VAL A 1 163 ? -14.108 37.607 -26.611 1.00 50.44 163 VAL A N 1
ATOM 1258 C CA . VAL A 1 163 ? -14.740 37.250 -27.887 1.00 50.44 163 VAL A CA 1
ATOM 1259 C C . VAL A 1 163 ? -15.290 35.831 -27.738 1.00 50.44 163 VAL A C 1
ATOM 1261 O O . VAL A 1 163 ? -14.765 34.876 -28.293 1.00 50.44 163 VAL A O 1
ATOM 1264 N N . PHE A 1 164 ? -16.321 35.680 -26.908 1.00 45.25 164 PHE A N 1
ATOM 1265 C CA . PHE A 1 164 ? -17.268 34.589 -27.105 1.00 45.25 164 PHE A CA 1
ATOM 1266 C C . PHE A 1 164 ? -18.320 35.144 -28.054 1.00 45.25 164 PHE A C 1
ATOM 1268 O O . PHE A 1 164 ? -19.190 35.914 -27.647 1.00 45.25 164 PHE A O 1
ATOM 1275 N N . ASP A 1 165 ? -18.172 34.832 -29.337 1.00 47.16 165 ASP A N 1
ATOM 1276 C CA . ASP A 1 165 ? -19.147 35.211 -30.347 1.00 47.16 165 ASP A CA 1
ATOM 1277 C C . ASP A 1 165 ? -20.466 34.480 -30.037 1.00 47.16 165 ASP A C 1
ATOM 1279 O O . ASP A 1 165 ? -20.548 33.250 -30.065 1.00 47.16 165 ASP A O 1
ATOM 1283 N N . GLY A 1 166 ? -21.513 35.237 -29.694 1.00 54.97 166 GLY A N 1
ATOM 1284 C CA . GLY A 1 166 ? -22.848 34.704 -29.387 1.00 54.97 166 GLY A CA 1
ATOM 1285 C C . GLY A 1 166 ? -23.494 33.949 -30.557 1.00 54.97 166 GLY A C 1
ATOM 1286 O O . GLY A 1 166 ? -24.542 33.328 -30.388 1.00 54.97 166 GLY A O 1
ATOM 1287 N N . SER A 1 167 ? -22.855 33.966 -31.727 1.00 54.25 167 SER A N 1
ATOM 1288 C CA . SER A 1 167 ? -23.277 33.278 -32.945 1.00 54.25 167 SER A CA 1
ATOM 1289 C C . SER A 1 167 ? -22.984 31.766 -32.945 1.00 54.25 1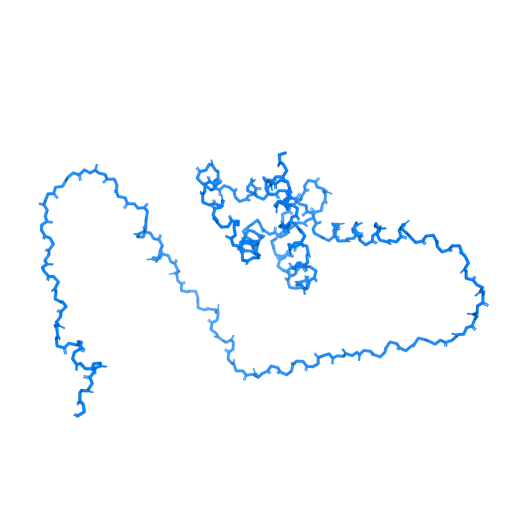67 SER A C 1
ATOM 1291 O O . SER A 1 167 ? -23.533 31.050 -33.785 1.00 54.25 167 SER A O 1
ATOM 1293 N N . GLU A 1 168 ? -22.176 31.243 -32.011 1.00 54.25 168 GLU A N 1
ATOM 1294 C CA . GLU A 1 168 ? -21.912 29.793 -31.901 1.00 54.25 168 GLU A CA 1
ATOM 1295 C C . GLU A 1 168 ? -22.933 29.049 -31.022 1.00 54.25 168 GLU A C 1
ATOM 1297 O O . GLU A 1 168 ? -23.276 27.903 -31.317 1.00 54.25 168 GLU A O 1
ATOM 1302 N N . MET A 1 169 ? -23.516 29.705 -30.009 1.00 51.28 169 MET A N 1
ATOM 1303 C CA . MET A 1 169 ? -24.590 29.111 -29.190 1.00 51.28 169 MET A CA 1
ATOM 1304 C C . MET A 1 169 ? -25.888 28.875 -29.981 1.00 51.28 169 MET A C 1
ATOM 1306 O O . MET A 1 169 ? -26.645 27.962 -29.657 1.00 51.28 169 MET A O 1
ATOM 1310 N N . ALA A 1 170 ? -26.132 29.645 -31.047 1.00 56.34 170 ALA A N 1
ATOM 1311 C CA . ALA A 1 170 ? -27.330 29.519 -31.882 1.00 56.34 170 ALA A CA 1
ATOM 1312 C C . ALA A 1 170 ? -27.322 28.284 -32.807 1.00 56.34 170 ALA A C 1
ATOM 1314 O O . ALA A 1 170 ? -28.350 27.944 -33.386 1.00 56.34 170 ALA A O 1
ATOM 1315 N N . ARG A 1 171 ? -26.184 27.585 -32.949 1.00 58.25 171 ARG A N 1
ATOM 1316 C CA . ARG A 1 171 ? -26.094 26.337 -33.735 1.00 58.25 171 ARG A CA 1
ATOM 1317 C C . ARG A 1 171 ? -26.487 25.089 -32.945 1.00 58.25 171 ARG A C 1
ATOM 1319 O O . ARG A 1 171 ? -26.703 24.043 -33.548 1.00 58.25 171 ARG A O 1
ATOM 1326 N N . LEU A 1 172 ? -26.565 25.187 -31.617 1.00 58.81 172 LEU A N 1
ATOM 1327 C CA . LEU A 1 172 ? -26.817 24.044 -30.735 1.00 58.81 172 LEU A CA 1
ATOM 1328 C C . LEU A 1 172 ? -28.304 23.832 -30.405 1.00 58.81 172 LEU A C 1
ATOM 1330 O O . LEU A 1 172 ? -28.650 22.789 -29.858 1.00 58.81 172 LEU A O 1
ATOM 1334 N N . PHE A 1 173 ? -29.188 24.763 -30.783 1.00 62.34 173 PHE A N 1
ATOM 1335 C CA . PHE A 1 173 ? -30.637 24.643 -30.591 1.00 62.34 173 PHE A CA 1
ATOM 1336 C C . PHE A 1 173 ? -31.396 25.062 -31.860 1.00 62.34 173 PHE A C 1
ATOM 1338 O O . PHE A 1 173 ? -31.769 26.228 -31.986 1.00 62.34 173 PHE A O 1
ATOM 1345 N N . PRO A 1 174 ? -31.627 24.157 -32.826 1.00 63.50 174 PRO A N 1
ATOM 1346 C CA . PRO A 1 174 ? -32.564 24.441 -33.904 1.00 63.50 174 PRO A CA 1
ATOM 1347 C C . PRO A 1 174 ? -33.986 24.529 -33.323 1.00 63.50 174 PRO A C 1
ATOM 1349 O O . PRO A 1 174 ? -34.523 23.531 -32.841 1.00 63.50 174 PRO A O 1
ATOM 1352 N N . GLU A 1 175 ? -34.588 25.722 -33.338 1.00 61.44 175 GLU A N 1
ATOM 1353 C CA . GLU A 1 175 ? -36.036 25.865 -33.145 1.00 61.44 175 GLU A CA 1
ATOM 1354 C C . GLU A 1 175 ? -36.766 25.273 -34.364 1.00 61.44 175 GLU A C 1
ATOM 1356 O O . GLU A 1 175 ? -36.351 25.474 -35.506 1.00 61.44 175 GLU A O 1
ATOM 1361 N N . ASN A 1 176 ? -37.814 24.495 -34.090 1.00 51.19 176 ASN A N 1
ATOM 1362 C CA . ASN A 1 176 ? -38.636 23.758 -35.055 1.00 51.19 176 ASN A CA 1
ATOM 1363 C C . ASN A 1 176 ? -39.543 24.662 -35.897 1.00 51.19 176 ASN A C 1
ATOM 1365 O O . ASN A 1 176 ? -40.338 25.408 -35.281 1.00 51.19 176 ASN A O 1
#